Protein AF-A0A967F7F1-F1 (afdb_monomer_lite)

Radius of gyration: 15.41 Å; chains: 1; bounding box: 54×25×29 Å

Sequence (78 aa):
MIDLILESHGDRNYVRSIDENGIKIREKHYRGSLLITPDDIQPGWPPASMDELREDHLAAIFEYAPEVALLGTGPDHA

Structure (mmCIF, N/CA/C/O backbone):
data_AF-A0A967F7F1-F1
#
_entry.id   AF-A0A967F7F1-F1
#
loop_
_atom_site.group_PDB
_atom_site.id
_atom_site.type_symbol
_atom_site.label_atom_id
_atom_site.label_alt_id
_atom_site.label_comp_id
_atom_site.label_asym_id
_atom_site.label_entity_id
_atom_site.label_seq_id
_atom_site.pdbx_PDB_ins_code
_atom_site.Cartn_x
_atom_site.Cartn_y
_atom_site.Cartn_z
_atom_s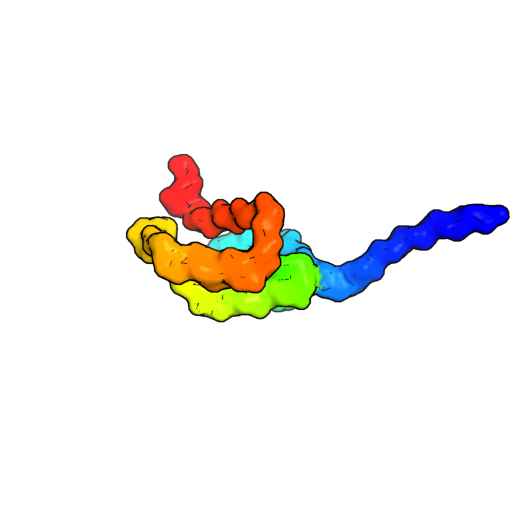ite.occupancy
_atom_site.B_iso_or_equiv
_atom_site.auth_seq_id
_atom_site.auth_comp_id
_atom_site.auth_asym_id
_atom_site.auth_atom_id
_atom_site.pdbx_PDB_model_num
ATOM 1 N N . MET A 1 1 ? 41.798 -1.732 -9.689 1.00 45.72 1 MET A N 1
ATOM 2 C CA . MET A 1 1 ? 41.068 -0.985 -8.649 1.00 45.72 1 MET A CA 1
ATOM 3 C C . MET A 1 1 ? 39.605 -1.274 -8.913 1.00 45.72 1 MET A C 1
ATOM 5 O O . MET A 1 1 ? 39.158 -0.975 -10.008 1.00 45.72 1 MET A O 1
ATOM 9 N N . ILE A 1 2 ? 38.948 -2.035 -8.038 1.00 49.28 2 ILE A N 1
ATOM 10 C CA . ILE A 1 2 ? 37.520 -2.346 -8.176 1.00 49.28 2 ILE A CA 1
ATOM 11 C C . ILE A 1 2 ? 36.803 -1.261 -7.392 1.00 49.28 2 ILE A C 1
ATOM 13 O O . ILE A 1 2 ? 36.969 -1.187 -6.175 1.00 49.28 2 ILE A O 1
ATOM 17 N N . ASP A 1 3 ? 36.076 -0.404 -8.096 1.00 50.47 3 ASP A N 1
ATOM 18 C CA . ASP A 1 3 ? 35.191 0.551 -7.451 1.00 50.47 3 ASP A CA 1
ATOM 19 C C . ASP A 1 3 ? 34.008 -0.227 -6.873 1.00 50.47 3 ASP A C 1
ATOM 21 O O . ASP A 1 3 ? 33.191 -0.794 -7.599 1.00 50.47 3 ASP A O 1
ATOM 25 N N . LEU A 1 4 ? 33.949 -0.303 -5.542 1.00 55.16 4 LEU A N 1
ATOM 26 C CA . LEU A 1 4 ? 32.787 -0.809 -4.823 1.00 55.16 4 LEU A CA 1
ATOM 27 C C . LEU A 1 4 ? 31.767 0.335 -4.744 1.00 55.16 4 LEU A C 1
ATOM 29 O O . LEU A 1 4 ? 31.676 1.050 -3.747 1.00 55.16 4 LEU A O 1
ATOM 33 N N . ILE A 1 5 ? 31.050 0.558 -5.843 1.00 62.78 5 ILE A N 1
ATOM 34 C CA . ILE A 1 5 ? 29.953 1.523 -5.885 1.00 62.78 5 ILE A CA 1
ATOM 35 C C . ILE A 1 5 ? 28.729 0.817 -5.311 1.00 62.78 5 ILE A C 1
ATOM 37 O O . ILE A 1 5 ? 28.214 -0.131 -5.902 1.00 62.78 5 ILE A O 1
ATOM 41 N N . LEU A 1 6 ? 28.262 1.266 -4.145 1.00 58.38 6 LEU A N 1
ATOM 42 C CA . LEU A 1 6 ? 26.908 0.952 -3.713 1.00 58.38 6 LEU A CA 1
ATOM 43 C C . LEU A 1 6 ? 25.975 1.670 -4.690 1.00 58.38 6 LEU A C 1
ATOM 45 O O . LEU A 1 6 ? 25.771 2.878 -4.567 1.00 58.38 6 LEU A O 1
ATOM 49 N N . GLU A 1 7 ? 25.441 0.952 -5.677 1.00 55.00 7 GLU A N 1
ATOM 50 C CA . GLU A 1 7 ? 24.318 1.442 -6.470 1.00 55.00 7 GLU A CA 1
ATOM 51 C C . G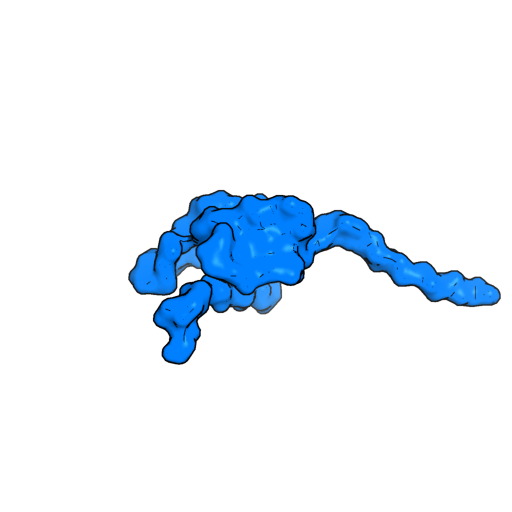LU A 1 7 ? 23.121 1.586 -5.527 1.00 55.00 7 GLU A C 1
ATOM 53 O O . GLU A 1 7 ? 22.317 0.672 -5.339 1.00 55.00 7 GLU A O 1
ATOM 58 N N . SER A 1 8 ? 23.006 2.739 -4.864 1.00 55.09 8 SER A N 1
ATOM 59 C CA . SER A 1 8 ? 21.734 3.111 -4.275 1.00 55.09 8 SER A CA 1
ATOM 60 C C . SER A 1 8 ? 20.813 3.373 -5.459 1.00 55.09 8 SER A C 1
ATOM 62 O O . SER A 1 8 ? 20.880 4.440 -6.070 1.00 55.09 8 SER A O 1
ATOM 64 N N . HIS A 1 9 ? 19.998 2.388 -5.829 1.00 51.12 9 HIS A N 1
ATOM 65 C CA . HIS A 1 9 ? 18.843 2.601 -6.692 1.00 51.12 9 HIS A CA 1
ATOM 66 C C . HIS A 1 9 ? 17.946 3.637 -5.990 1.00 51.12 9 HIS A C 1
ATOM 68 O O . HIS A 1 9 ? 17.088 3.283 -5.183 1.00 51.12 9 HIS A O 1
ATOM 74 N N . GLY A 1 10 ? 18.227 4.927 -6.216 1.00 57.19 10 GLY A N 1
ATOM 75 C CA . GLY A 1 10 ? 17.710 6.064 -5.442 1.00 57.19 10 GLY A CA 1
ATOM 76 C C . GLY A 1 10 ? 16.187 6.194 -5.462 1.00 57.19 10 GLY A C 1
ATOM 77 O O . GLY A 1 10 ? 15.602 6.870 -4.610 1.00 57.19 10 GLY A O 1
ATOM 78 N N . ASP A 1 11 ? 15.532 5.455 -6.353 1.00 72.75 11 ASP A N 1
ATOM 79 C CA . ASP A 1 11 ? 14.099 5.532 -6.594 1.00 72.75 11 ASP A CA 1
ATOM 80 C C . ASP A 1 11 ? 13.266 4.391 -5.991 1.00 72.75 11 ASP A C 1
ATOM 82 O O . ASP A 1 11 ? 12.043 4.440 -6.078 1.00 72.75 11 ASP A O 1
ATOM 86 N N . ARG A 1 12 ? 13.842 3.524 -5.139 1.00 86.69 12 ARG A N 1
ATOM 87 C CA . ARG A 1 12 ? 13.030 2.538 -4.394 1.00 86.69 12 ARG A CA 1
ATOM 88 C C . ARG A 1 12 ? 12.268 3.075 -3.179 1.00 86.69 12 ARG A C 1
ATOM 90 O O . ARG A 1 12 ? 12.830 3.743 -2.314 1.00 86.69 12 ARG A O 1
ATOM 97 N N . ASN A 1 13 ? 10.992 2.731 -3.065 1.00 92.06 13 ASN A N 1
ATOM 98 C CA . ASN A 1 13 ? 10.156 3.027 -1.909 1.00 92.06 13 ASN A CA 1
ATOM 99 C C . ASN A 1 13 ? 10.603 2.223 -0.686 1.00 92.06 13 ASN A C 1
ATOM 101 O O . ASN A 1 13 ? 10.792 1.010 -0.745 1.00 92.06 13 ASN A O 1
ATOM 105 N N . TYR A 1 14 ? 10.739 2.910 0.447 1.00 91.75 14 TYR A N 1
ATOM 106 C CA . TYR A 1 14 ? 11.029 2.297 1.737 1.00 91.75 14 TYR A CA 1
ATOM 107 C C . TYR A 1 14 ? 10.196 2.957 2.834 1.00 91.75 14 TYR A C 1
ATOM 109 O O . TYR A 1 14 ? 10.033 4.185 2.882 1.00 91.75 14 TYR A O 1
ATOM 117 N N . VAL A 1 15 ? 9.669 2.119 3.723 1.00 93.50 15 VAL A N 1
ATOM 118 C CA . VAL A 1 15 ? 8.928 2.550 4.906 1.00 93.50 15 VAL A CA 1
ATOM 119 C C . VAL A 1 15 ? 9.922 3.112 5.922 1.00 93.50 15 VAL A C 1
ATOM 121 O O . VAL A 1 15 ? 10.868 2.432 6.314 1.00 93.50 15 VAL A O 1
ATOM 124 N N . ARG A 1 16 ? 9.729 4.369 6.334 1.00 94.75 16 ARG A N 1
ATOM 125 C CA . ARG A 1 16 ? 10.534 5.034 7.372 1.00 94.75 16 ARG A CA 1
ATOM 126 C C . ARG A 1 16 ? 9.952 4.850 8.768 1.00 94.75 16 ARG A C 1
ATOM 128 O O . ARG A 1 16 ? 10.711 4.716 9.721 1.00 94.75 16 ARG A O 1
ATOM 135 N N . SER A 1 17 ? 8.629 4.894 8.890 1.00 94.00 17 SER A N 1
ATOM 136 C CA . SER A 1 17 ? 7.928 4.689 10.157 1.00 94.00 17 SER A CA 1
ATOM 137 C C . SER A 1 17 ? 6.497 4.222 9.924 1.00 94.00 17 SER A C 1
ATOM 139 O O . SER A 1 17 ? 5.904 4.483 8.872 1.00 94.00 17 SER A O 1
ATOM 141 N N . ILE A 1 18 ? 5.964 3.536 10.930 1.00 92.00 18 ILE A N 1
ATOM 142 C CA . ILE A 1 18 ? 4.554 3.181 11.067 1.00 92.00 18 ILE A CA 1
ATOM 143 C C . ILE A 1 18 ? 4.163 3.596 12.483 1.00 92.00 18 ILE A C 1
ATOM 145 O O . ILE A 1 18 ? 4.802 3.163 13.442 1.00 92.00 18 ILE A O 1
ATOM 149 N N . ASP A 1 19 ? 3.168 4.466 12.603 1.00 90.19 19 ASP A N 1
ATOM 150 C CA . ASP A 1 19 ? 2.675 4.980 13.880 1.00 90.19 19 ASP A CA 1
ATOM 151 C C . ASP A 1 19 ? 1.164 5.257 13.813 1.00 90.19 19 ASP A C 1
ATOM 153 O O . ASP A 1 19 ? 0.510 4.987 12.804 1.00 90.19 19 ASP A O 1
ATOM 157 N N . GLU A 1 20 ? 0.591 5.784 14.896 1.00 87.94 20 GLU A N 1
ATOM 158 C CA . GLU A 1 20 ? -0.844 6.087 15.010 1.00 87.94 20 GLU A CA 1
ATOM 159 C C . GLU A 1 20 ? -1.366 7.052 13.927 1.00 87.94 20 GLU A C 1
ATOM 161 O O . GLU A 1 20 ? -2.562 7.084 13.636 1.00 87.94 20 GLU A O 1
ATOM 166 N N . ASN A 1 21 ? -0.484 7.832 13.296 1.00 87.62 21 ASN A N 1
ATOM 167 C CA . ASN A 1 21 ? -0.845 8.780 12.247 1.00 87.62 21 ASN A CA 1
ATOM 168 C C . ASN A 1 21 ? -0.799 8.178 10.839 1.00 87.62 21 ASN A C 1
ATOM 170 O O . ASN A 1 21 ? -1.207 8.873 9.898 1.00 87.62 21 ASN A O 1
ATOM 174 N N . GLY A 1 22 ? -0.330 6.933 10.694 1.00 91.12 22 GLY A N 1
ATOM 175 C CA . GLY A 1 22 ? -0.254 6.194 9.437 1.00 91.12 22 GLY A CA 1
ATOM 176 C C . GLY A 1 22 ? 1.155 5.700 9.103 1.00 91.12 22 GLY A C 1
ATOM 177 O O . GLY A 1 22 ? 1.975 5.419 9.977 1.00 91.12 22 GLY A O 1
ATOM 178 N N . ILE A 1 23 ? 1.430 5.577 7.804 1.00 94.31 23 ILE A N 1
ATOM 179 C CA . ILE A 1 23 ? 2.697 5.053 7.284 1.00 94.31 23 ILE A CA 1
ATOM 180 C C . ILE A 1 23 ? 3.463 6.185 6.607 1.00 94.31 23 ILE A C 1
ATOM 182 O O . ILE A 1 23 ? 2.933 6.891 5.740 1.00 94.31 23 ILE A O 1
ATOM 186 N N . LYS A 1 24 ? 4.737 6.344 6.969 1.00 96.38 24 LYS A N 1
ATOM 187 C CA . LYS A 1 24 ? 5.652 7.269 6.302 1.00 96.38 24 LYS A CA 1
ATOM 188 C C . LYS A 1 24 ? 6.525 6.510 5.314 1.00 96.38 24 LYS A C 1
ATOM 190 O O . LYS A 1 24 ? 7.343 5.683 5.714 1.00 96.38 24 LYS A O 1
ATOM 195 N N . ILE A 1 25 ? 6.394 6.834 4.03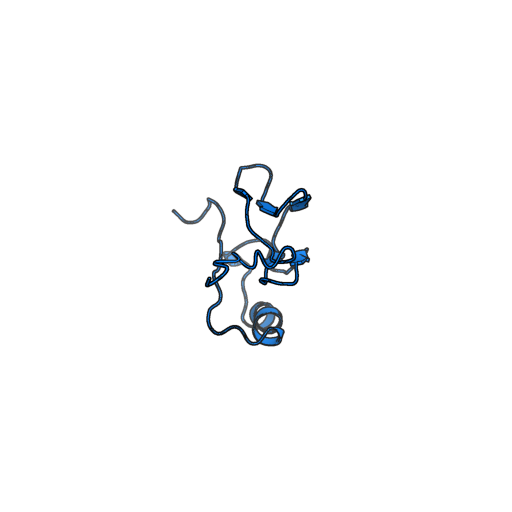2 1.00 94.88 25 ILE A N 1
ATOM 196 C CA . ILE A 1 25 ? 7.210 6.268 2.953 1.00 94.88 25 ILE A CA 1
ATOM 197 C C . ILE A 1 25 ? 8.034 7.408 2.375 1.00 94.88 25 ILE A C 1
ATOM 199 O O . ILE A 1 25 ? 7.482 8.408 1.906 1.00 94.88 25 ILE A O 1
ATOM 203 N N . ARG A 1 26 ? 9.362 7.280 2.451 1.00 91.75 26 ARG A N 1
ATOM 204 C CA . ARG A 1 26 ? 10.293 8.378 2.147 1.00 91.75 26 ARG A CA 1
ATOM 205 C C . ARG A 1 26 ? 9.924 9.661 2.924 1.00 91.75 26 ARG A C 1
ATOM 207 O O . ARG A 1 26 ? 9.962 9.679 4.158 1.00 91.75 26 ARG A O 1
ATOM 214 N N . GLU A 1 27 ? 9.588 10.754 2.245 1.00 92.38 27 GLU A N 1
ATOM 215 C CA . GLU A 1 27 ? 9.186 12.034 2.842 1.00 92.38 27 GLU A CA 1
ATOM 216 C C . GLU A 1 27 ? 7.661 12.192 2.997 1.00 92.38 27 GLU A C 1
ATOM 218 O O . GLU A 1 27 ? 7.222 13.146 3.644 1.00 92.38 27 GLU A O 1
ATOM 223 N N . LYS A 1 28 ? 6.845 11.275 2.456 1.00 94.88 28 LYS A N 1
ATOM 224 C CA . LYS A 1 28 ? 5.381 11.419 2.399 1.00 94.88 28 LYS A CA 1
ATOM 225 C C . LYS A 1 28 ? 4.663 10.530 3.416 1.00 94.88 28 LYS A C 1
ATOM 227 O O . LYS A 1 28 ? 5.054 9.391 3.658 1.00 94.88 28 LYS A O 1
ATOM 232 N N . HIS A 1 29 ? 3.592 11.073 3.993 1.00 96.44 29 HIS A N 1
ATOM 233 C CA . HIS A 1 29 ? 2.703 10.355 4.905 1.00 96.44 29 HIS A CA 1
ATOM 234 C C . HIS A 1 29 ? 1.458 9.876 4.163 1.00 96.44 29 HIS A C 1
ATOM 236 O O . HIS A 1 29 ? 0.874 10.623 3.372 1.00 96.44 29 HIS A O 1
ATOM 242 N N . TYR A 1 30 ? 1.058 8.645 4.455 1.00 96.12 30 TYR A N 1
ATOM 243 C CA . TYR A 1 30 ? -0.124 7.996 3.909 1.00 96.12 30 TYR A CA 1
ATOM 244 C C . TYR A 1 30 ? -1.029 7.529 5.046 1.00 96.12 30 TYR A C 1
ATOM 246 O O . TYR A 1 30 ? -0.555 7.107 6.103 1.00 96.12 30 TYR A O 1
ATOM 254 N N . ARG A 1 31 ? -2.340 7.623 4.816 1.00 93.88 31 ARG A N 1
ATOM 255 C CA . ARG A 1 31 ? -3.390 7.182 5.737 1.00 93.88 31 ARG A CA 1
ATOM 256 C C . ARG A 1 31 ? -4.352 6.252 5.016 1.00 93.88 31 ARG A C 1
ATOM 258 O O . ARG A 1 31 ? -4.605 6.441 3.827 1.00 93.88 31 ARG A O 1
ATOM 265 N N . GLY A 1 32 ? -4.905 5.309 5.773 1.00 92.69 32 GLY A N 1
ATOM 266 C CA . GLY A 1 32 ? -5.715 4.224 5.233 1.00 92.69 32 GLY A CA 1
ATOM 267 C C . GLY A 1 32 ? -4.871 3.183 4.501 1.00 92.69 32 GLY A C 1
ATOM 268 O O . GLY A 1 32 ? -3.640 3.234 4.508 1.00 92.69 32 GLY A O 1
ATOM 269 N N . SER A 1 33 ? -5.563 2.243 3.877 1.00 94.19 33 SER A N 1
ATOM 270 C CA . SER A 1 33 ? -4.963 1.137 3.143 1.00 94.19 33 SER A CA 1
ATOM 271 C C . SER A 1 33 ? -4.333 1.584 1.823 1.00 94.19 33 SER 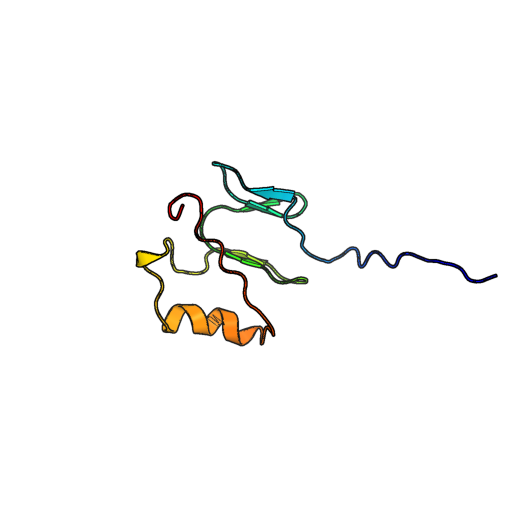A C 1
ATOM 273 O O . SER A 1 33 ? -4.816 2.490 1.130 1.00 94.19 33 SER A O 1
ATOM 275 N N . LEU A 1 34 ? -3.214 0.953 1.481 1.00 95.75 34 LEU A N 1
ATOM 276 C CA . LEU A 1 34 ? -2.428 1.246 0.289 1.00 95.75 34 LEU A CA 1
ATOM 277 C C . LEU A 1 34 ? -1.634 0.021 -0.157 1.00 95.75 34 LEU A C 1
ATOM 279 O O . LEU A 1 34 ? -1.277 -0.823 0.664 1.00 95.75 34 LEU A O 1
ATOM 283 N N . LEU A 1 35 ? -1.301 -0.014 -1.444 1.00 96.00 35 LEU A N 1
ATOM 284 C CA . LEU A 1 35 ? -0.320 -0.941 -1.996 1.00 96.00 35 LEU A CA 1
ATOM 285 C C . LEU A 1 35 ? 1.028 -0.237 -2.127 1.00 96.00 35 LEU A C 1
ATOM 287 O O . LEU A 1 35 ? 1.105 0.934 -2.510 1.00 96.00 35 LEU A O 1
ATOM 291 N N . ILE A 1 36 ? 2.090 -0.961 -1.785 1.00 95.31 36 ILE A N 1
ATOM 292 C CA . ILE A 1 36 ? 3.467 -0.481 -1.859 1.00 95.31 36 ILE A CA 1
ATOM 293 C C . ILE A 1 36 ? 4.272 -1.523 -2.624 1.00 95.31 36 ILE A C 1
ATOM 295 O O . ILE A 1 36 ? 4.353 -2.678 -2.205 1.00 95.31 36 ILE A O 1
ATOM 299 N N . THR A 1 37 ? 4.901 -1.102 -3.712 1.00 94.00 37 THR A N 1
ATOM 300 C CA . THR A 1 37 ? 5.926 -1.877 -4.413 1.00 94.00 37 THR A CA 1
ATOM 301 C C . THR A 1 37 ? 7.261 -1.134 -4.326 1.00 94.00 37 THR A C 1
ATOM 303 O O . THR A 1 37 ? 7.298 0.024 -3.887 1.00 94.00 37 THR A O 1
ATOM 306 N N . PRO A 1 38 ? 8.384 -1.762 -4.721 1.00 91.56 38 PRO A N 1
ATOM 307 C CA . PRO A 1 38 ? 9.663 -1.068 -4.772 1.00 91.56 38 PRO A CA 1
ATOM 308 C C . PRO A 1 38 ? 9.609 0.218 -5.598 1.00 91.56 38 PRO A C 1
ATOM 310 O O . PRO A 1 38 ? 10.263 1.175 -5.213 1.00 91.56 38 PRO A O 1
ATOM 313 N N . ASP A 1 39 ? 8.804 0.276 -6.657 1.00 91.19 39 ASP A N 1
ATOM 314 C CA . ASP A 1 39 ? 8.847 1.375 -7.628 1.00 91.19 39 ASP A CA 1
ATOM 315 C C . ASP A 1 39 ? 7.553 2.212 -7.670 1.00 91.19 39 ASP A C 1
ATOM 317 O O . ASP A 1 39 ? 7.552 3.311 -8.218 1.00 91.19 39 ASP A O 1
ATOM 321 N N . ASP A 1 40 ? 6.465 1.749 -7.043 1.00 92.50 40 ASP A N 1
ATOM 322 C CA . ASP A 1 40 ? 5.153 2.406 -7.067 1.00 92.50 40 ASP A CA 1
ATOM 323 C C . ASP A 1 40 ? 4.450 2.404 -5.696 1.00 92.50 40 ASP A C 1
ATOM 325 O O . ASP A 1 40 ? 4.701 1.556 -4.832 1.00 92.50 40 ASP A O 1
ATOM 329 N N . ILE A 1 41 ? 3.566 3.382 -5.489 1.00 94.75 41 ILE A N 1
ATOM 330 C CA . ILE A 1 41 ? 2.692 3.481 -4.316 1.00 94.75 41 ILE A CA 1
ATOM 331 C C . ILE A 1 41 ? 1.287 3.821 -4.801 1.00 94.75 41 ILE A C 1
ATOM 333 O O . ILE A 1 41 ? 1.066 4.914 -5.327 1.00 94.75 41 ILE A O 1
ATOM 337 N N . GLN A 1 42 ? 0.324 2.949 -4.503 1.00 95.25 42 GLN A N 1
ATOM 338 C CA . GLN A 1 42 ? -1.090 3.156 -4.811 1.00 95.25 42 GLN A CA 1
ATOM 339 C C . GLN A 1 42 ? -1.905 3.344 -3.518 1.00 95.25 42 GLN A C 1
ATOM 341 O O . GLN A 1 42 ? -2.240 2.367 -2.842 1.00 95.25 42 GLN A O 1
ATOM 346 N N . PRO A 1 43 ? -2.243 4.593 -3.140 1.00 95.25 43 PRO A N 1
ATOM 347 C CA . PRO A 1 43 ? -3.118 4.876 -2.005 1.00 95.25 43 PRO A CA 1
ATOM 348 C C . PRO A 1 43 ? -4.577 4.511 -2.290 1.00 95.25 43 PRO A C 1
ATOM 350 O O . PRO A 1 43 ? -5.012 4.529 -3.440 1.00 95.25 43 PRO A O 1
ATOM 353 N N . GLY A 1 44 ? -5.358 4.289 -1.230 1.00 93.88 44 GLY A N 1
ATOM 354 C CA . GLY A 1 44 ? -6.803 4.079 -1.347 1.00 93.88 44 GLY A CA 1
ATOM 355 C C . GLY A 1 44 ? -7.174 2.692 -1.864 1.00 93.88 44 GLY A C 1
ATOM 356 O O . GLY A 1 44 ? -8.238 2.528 -2.455 1.00 93.88 44 GLY A O 1
ATOM 357 N N . TRP A 1 45 ? -6.302 1.706 -1.656 1.00 95.00 45 TRP A N 1
ATOM 358 C CA . TRP A 1 45 ? -6.625 0.309 -1.916 1.00 95.00 45 TRP A CA 1
ATOM 359 C C . TRP A 1 45 ? -7.688 -0.155 -0.906 1.00 95.00 45 TRP A C 1
ATOM 361 O O . TRP A 1 45 ? -7.414 -0.105 0.290 1.00 95.00 45 TRP A O 1
ATOM 371 N N . PRO A 1 46 ? -8.898 -0.565 -1.327 1.00 92.44 46 PRO A N 1
ATOM 372 C CA . PRO A 1 46 ? -9.823 -1.254 -0.432 1.00 92.44 46 PRO A CA 1
ATOM 373 C C . PRO A 1 46 ? -9.254 -2.649 -0.130 1.00 92.44 46 PRO A C 1
ATOM 375 O O . PRO A 1 46 ? -8.694 -3.268 -1.036 1.00 92.44 46 PRO A O 1
ATOM 378 N N . PRO A 1 47 ? -9.384 -3.190 1.089 1.00 92.50 47 PRO A N 1
ATOM 379 C CA . PRO A 1 47 ? -10.321 -2.835 2.165 1.00 92.50 47 PRO A CA 1
ATOM 380 C C . PRO A 1 47 ? -9.788 -1.818 3.188 1.00 92.50 47 PRO A C 1
ATOM 382 O O . PRO A 1 47 ? -8.581 -1.611 3.279 1.00 92.50 47 PRO A O 1
ATOM 385 N N . ALA A 1 48 ? -10.663 -1.228 4.016 1.00 90.06 48 ALA A N 1
ATOM 386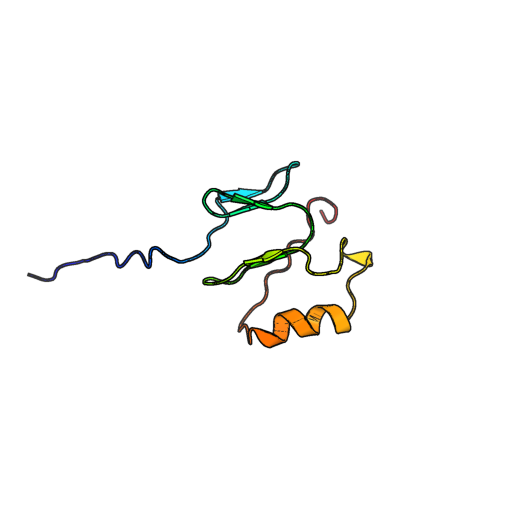 C CA . ALA A 1 48 ? -10.238 -0.327 5.099 1.00 90.06 48 ALA A CA 1
ATOM 387 C C . ALA A 1 48 ? -9.807 -1.065 6.384 1.00 90.06 48 ALA A C 1
ATOM 389 O O . ALA A 1 48 ? -9.114 -0.483 7.218 1.00 90.06 48 ALA A O 1
ATOM 390 N N . SER A 1 49 ? -10.201 -2.331 6.540 1.00 88.88 49 SER A N 1
ATOM 391 C CA . SER A 1 49 ? -9.862 -3.194 7.676 1.00 88.88 49 SER A CA 1
ATOM 392 C C . SER A 1 49 ? -9.662 -4.646 7.231 1.00 88.88 49 SER A C 1
ATOM 394 O O . SER A 1 49 ? -10.023 -5.025 6.114 1.00 88.88 49 SER A O 1
ATOM 396 N N . MET A 1 50 ? -9.091 -5.477 8.108 1.00 88.69 50 MET A N 1
ATOM 397 C CA . MET A 1 50 ? -8.875 -6.895 7.807 1.00 88.69 50 MET A CA 1
ATOM 398 C C . MET A 1 50 ? -10.196 -7.659 7.617 1.00 88.69 50 MET A C 1
ATOM 400 O O . MET A 1 50 ? -10.290 -8.504 6.731 1.00 88.69 50 MET A O 1
ATOM 404 N N . ASP A 1 51 ? -11.233 -7.317 8.385 1.00 90.50 51 ASP A N 1
ATOM 405 C CA . ASP A 1 51 ? -12.552 -7.966 8.316 1.00 90.50 51 ASP A CA 1
ATOM 406 C C . ASP A 1 51 ? -13.284 -7.698 6.991 1.00 90.50 51 ASP A C 1
ATOM 408 O O . ASP A 1 51 ? -14.159 -8.458 6.574 1.00 90.50 51 ASP A O 1
ATOM 412 N N . GLU A 1 52 ? -12.923 -6.612 6.308 1.00 92.88 52 GLU A N 1
ATOM 413 C CA . GLU A 1 52 ? -13.454 -6.237 4.999 1.00 92.88 52 GLU A CA 1
ATOM 414 C C . GLU A 1 52 ? -12.679 -6.872 3.833 1.00 92.88 52 GLU A C 1
ATOM 416 O O . GLU A 1 52 ? -13.077 -6.715 2.673 1.00 92.88 52 GLU A O 1
ATOM 421 N N . LEU A 1 53 ? -11.566 -7.569 4.090 1.00 92.75 53 LEU A N 1
ATOM 422 C CA . LEU A 1 53 ? -10.760 -8.176 3.036 1.00 92.75 53 LEU A CA 1
ATOM 423 C C . LEU A 1 53 ? -11.531 -9.308 2.346 1.00 92.75 53 LEU A C 1
ATOM 425 O O . LEU A 1 53 ? -12.020 -10.246 2.973 1.00 92.75 53 LEU A O 1
ATOM 429 N N . ARG A 1 54 ? -11.624 -9.223 1.018 1.00 94.19 54 ARG A N 1
ATOM 430 C CA . ARG A 1 54 ? -12.298 -10.198 0.154 1.00 94.19 54 ARG A CA 1
ATOM 431 C C . ARG A 1 54 ? -11.369 -10.586 -0.983 1.00 94.19 54 ARG A C 1
ATOM 433 O O . ARG A 1 54 ? -10.469 -9.824 -1.327 1.00 94.19 54 ARG A O 1
ATOM 440 N N . GLU A 1 55 ? -11.625 -11.739 -1.590 1.00 93.00 55 GLU A N 1
ATOM 441 C CA . GLU A 1 55 ? -10.840 -12.253 -2.720 1.00 93.00 55 GLU A CA 1
ATOM 442 C C . GLU A 1 55 ? -10.717 -11.227 -3.858 1.00 93.00 55 GLU A C 1
ATOM 444 O O . GLU A 1 55 ? -9.625 -11.029 -4.384 1.00 93.00 55 GLU A O 1
ATOM 449 N N . ASP A 1 56 ? -11.788 -10.484 -4.154 1.00 94.12 56 ASP A N 1
ATOM 450 C CA . ASP A 1 56 ? -11.788 -9.446 -5.195 1.00 94.12 56 ASP A CA 1
ATOM 451 C C . ASP A 1 56 ? -10.783 -8.313 -4.918 1.00 94.12 56 ASP A C 1
ATOM 453 O O . ASP A 1 56 ? -10.215 -7.742 -5.848 1.00 94.12 56 ASP A O 1
ATOM 457 N N . HIS A 1 57 ? -10.507 -7.999 -3.647 1.00 93.94 57 HIS A N 1
ATOM 458 C CA . HIS A 1 57 ? -9.518 -6.980 -3.278 1.00 93.94 57 HIS A CA 1
ATOM 459 C C . HIS A 1 57 ? -8.078 -7.441 -3.547 1.00 93.94 57 HIS A C 1
ATOM 461 O O . HIS A 1 57 ? -7.191 -6.608 -3.755 1.00 93.94 57 HIS A O 1
ATOM 467 N N . LEU A 1 58 ? -7.839 -8.757 -3.584 1.00 92.81 58 LEU A N 1
ATOM 468 C CA . LEU A 1 58 ? -6.527 -9.334 -3.888 1.00 92.81 58 LEU A CA 1
ATOM 469 C C . LEU A 1 58 ? -6.182 -9.231 -5.378 1.00 92.81 58 LEU A C 1
ATOM 471 O O . LEU A 1 58 ? -5.003 -9.259 -5.723 1.00 92.81 58 LEU A O 1
ATOM 475 N N . ALA A 1 59 ? -7.176 -9.059 -6.257 1.00 93.06 59 ALA A N 1
ATOM 476 C CA . ALA A 1 59 ? -6.954 -8.922 -7.696 1.00 93.06 59 ALA A CA 1
ATOM 477 C C . ALA A 1 59 ? -5.960 -7.793 -8.019 1.00 93.06 59 ALA A C 1
ATOM 479 O O . ALA A 1 59 ? -5.024 -8.006 -8.784 1.00 93.06 59 ALA A O 1
ATOM 480 N N . ALA A 1 60 ? -6.090 -6.645 -7.342 1.00 91.94 60 ALA A N 1
ATOM 481 C CA . ALA A 1 60 ? -5.182 -5.506 -7.491 1.00 91.94 60 ALA A CA 1
ATOM 482 C C . ALA A 1 60 ? -3.734 -5.824 -7.072 1.00 91.94 60 ALA A C 1
ATOM 484 O O . ALA A 1 60 ? -2.795 -5.253 -7.613 1.00 91.94 60 ALA A O 1
ATOM 485 N N . ILE A 1 61 ? -3.528 -6.752 -6.131 1.00 94.06 61 ILE A N 1
ATOM 486 C CA . ILE A 1 61 ? -2.185 -7.202 -5.734 1.00 94.06 61 ILE A CA 1
ATOM 487 C C . ILE A 1 61 ? -1.575 -8.057 -6.851 1.00 94.06 61 ILE A C 1
ATOM 489 O O . ILE A 1 61 ? -0.398 -7.908 -7.176 1.00 94.06 61 ILE A O 1
ATOM 493 N N . PHE A 1 62 ? -2.372 -8.942 -7.457 1.00 92.81 62 PHE A N 1
ATOM 494 C CA . PHE A 1 62 ? -1.905 -9.847 -8.508 1.00 92.81 62 PHE A CA 1
ATOM 495 C C . PHE A 1 62 ? -1.545 -9.134 -9.815 1.00 92.81 62 PHE A C 1
ATOM 497 O O . PHE A 1 62 ? -0.704 -9.646 -10.554 1.00 92.81 62 PHE A O 1
ATOM 504 N N . GLU A 1 63 ? -2.097 -7.947 -10.081 1.00 93.38 63 GLU A N 1
ATOM 505 C CA . GLU A 1 63 ? -1.695 -7.107 -11.223 1.00 93.38 63 GLU A CA 1
ATOM 506 C C . GLU A 1 63 ? -0.206 -6.727 -11.189 1.00 93.38 63 GLU A C 1
ATOM 508 O O . GLU A 1 63 ? 0.418 -6.583 -12.240 1.00 93.38 63 GLU A O 1
ATOM 513 N N . TYR A 1 64 ? 0.393 -6.647 -9.997 1.00 92.94 64 TYR A N 1
ATOM 514 C CA . TYR A 1 64 ? 1.825 -6.391 -9.822 1.00 92.94 64 TYR A CA 1
ATOM 515 C C . TYR A 1 64 ? 2.700 -7.651 -9.934 1.00 92.94 64 TYR A C 1
ATOM 517 O O . TYR A 1 64 ? 3.922 -7.548 -9.834 1.00 92.94 64 TYR A O 1
ATOM 525 N N . ALA A 1 65 ? 2.096 -8.833 -10.111 1.00 94.12 65 ALA A N 1
ATOM 526 C CA . ALA A 1 65 ? 2.767 -10.135 -10.176 1.00 94.12 65 ALA A CA 1
ATOM 527 C C . ALA A 1 65 ? 3.874 -10.348 -9.109 1.00 94.12 65 ALA A C 1
ATOM 529 O O . ALA A 1 65 ? 4.999 -10.721 -9.458 1.00 94.12 65 ALA A O 1
ATOM 530 N N . PRO A 1 66 ? 3.603 -10.109 -7.810 1.00 94.44 66 PRO A N 1
ATOM 531 C CA . PRO A 1 66 ? 4.624 -10.240 -6.779 1.00 94.44 66 PRO A CA 1
ATOM 532 C C . PRO A 1 66 ? 4.969 -11.710 -6.504 1.00 94.44 66 PRO A C 1
ATOM 534 O O . PRO A 1 66 ? 4.093 -12.573 -6.474 1.00 94.44 66 PRO A O 1
ATOM 537 N N . GLU A 1 67 ? 6.238 -11.988 -6.197 1.00 96.44 67 GLU A N 1
ATOM 538 C CA . GLU A 1 67 ? 6.657 -13.297 -5.664 1.00 96.44 67 GLU A CA 1
ATOM 539 C C . GLU A 1 67 ? 6.157 -13.512 -4.226 1.00 96.44 67 GLU A C 1
ATOM 541 O O . GLU A 1 67 ? 5.875 -14.634 -3.808 1.00 96.44 67 GLU A O 1
ATOM 546 N N . VAL A 1 68 ? 6.044 -12.422 -3.461 1.00 94.19 68 VAL A N 1
ATOM 547 C CA . VAL A 1 68 ? 5.538 -12.403 -2.089 1.00 94.19 68 VAL A CA 1
ATOM 548 C C . VAL A 1 68 ? 4.803 -11.092 -1.828 1.00 94.19 68 VAL A C 1
ATOM 550 O O . VAL A 1 68 ? 5.286 -10.018 -2.184 1.00 94.19 68 VAL A O 1
ATOM 553 N N . ALA A 1 69 ? 3.645 -11.177 -1.176 1.00 93.56 69 ALA A N 1
ATOM 554 C CA . ALA A 1 69 ? 2.909 -10.022 -0.676 1.00 93.56 69 ALA A CA 1
ATOM 555 C C . ALA A 1 69 ? 2.964 -10.007 0.856 1.00 93.56 69 ALA A C 1
ATOM 557 O O . ALA A 1 69 ? 2.649 -11.003 1.507 1.00 93.56 69 ALA A O 1
ATOM 558 N N . LEU A 1 70 ? 3.366 -8.873 1.431 1.00 93.19 70 LEU A N 1
ATOM 559 C CA . LEU A 1 70 ? 3.319 -8.640 2.873 1.00 93.19 70 LEU A CA 1
ATOM 560 C C . LEU A 1 70 ? 2.051 -7.853 3.198 1.00 93.19 70 LEU A C 1
ATOM 562 O O . LEU A 1 70 ? 1.883 -6.732 2.723 1.00 93.19 70 LEU A O 1
ATOM 566 N N . LEU A 1 71 ? 1.175 -8.429 4.019 1.00 92.06 71 LEU A N 1
ATOM 567 C CA . LEU A 1 71 ? -0.044 -7.768 4.473 1.00 92.06 71 LEU A CA 1
ATOM 568 C C . LEU A 1 71 ? 0.169 -7.186 5.873 1.00 92.06 71 LEU A C 1
ATOM 570 O O . LEU A 1 71 ? 0.345 -7.925 6.839 1.00 92.06 71 LEU A O 1
ATOM 574 N N . GLY A 1 72 ? 0.152 -5.858 5.974 1.00 90.12 72 GLY A N 1
ATOM 575 C CA . GLY A 1 72 ? 0.128 -5.159 7.257 1.00 90.12 72 GLY A CA 1
ATOM 576 C C . GLY A 1 72 ? -1.310 -4.939 7.719 1.00 90.12 72 GLY A C 1
ATOM 577 O O . GLY A 1 72 ? -2.054 -4.223 7.059 1.00 90.12 72 GLY A O 1
ATOM 578 N N . THR A 1 73 ? -1.694 -5.518 8.855 1.00 88.81 73 THR A N 1
ATOM 579 C CA . THR A 1 73 ? -3.067 -5.461 9.401 1.00 88.81 73 THR A CA 1
ATOM 580 C C . THR A 1 73 ? -3.298 -4.315 10.388 1.00 88.81 73 THR A C 1
ATOM 582 O O . THR A 1 73 ? -4.367 -4.210 10.979 1.00 88.81 73 THR A O 1
ATOM 585 N N . GLY A 1 74 ? -2.299 -3.454 10.593 1.00 85.88 74 GLY A N 1
ATOM 586 C CA . GLY A 1 74 ? -2.343 -2.441 11.644 1.00 85.88 74 GLY A CA 1
ATOM 587 C C . GLY A 1 74 ? -2.274 -3.052 13.056 1.00 85.88 74 GLY A C 1
ATOM 588 O O . GLY A 1 74 ? -1.901 -4.216 13.208 1.00 85.88 74 GLY A O 1
ATOM 589 N N . PRO A 1 75 ? -2.585 -2.264 14.099 1.00 81.25 75 PRO A N 1
ATOM 590 C CA . PRO A 1 75 ? -2.453 -2.684 15.496 1.00 81.25 75 PRO A CA 1
ATOM 591 C C . PRO A 1 75 ? -3.544 -3.659 15.968 1.00 81.25 75 PRO A C 1
ATOM 593 O O . PRO A 1 75 ? -3.377 -4.280 17.013 1.00 81.25 75 PRO A O 1
ATOM 596 N N . ASP A 1 76 ? -4.638 -3.811 15.217 1.00 67.88 76 ASP A N 1
ATOM 597 C CA . ASP A 1 76 ? -5.847 -4.523 15.661 1.00 67.88 76 ASP A CA 1
ATOM 598 C C . ASP A 1 76 ? -5.745 -6.060 15.581 1.00 67.88 76 ASP A C 1
ATOM 600 O O . ASP A 1 76 ? -6.703 -6.763 15.898 1.00 67.88 76 ASP A O 1
ATOM 604 N N . HIS A 1 77 ? -4.600 -6.607 15.166 1.00 54.47 77 HIS A N 1
ATOM 605 C CA . HIS A 1 77 ? -4.310 -8.045 15.194 1.00 54.47 77 HIS A CA 1
ATOM 606 C C . HIS A 1 77 ? -2.967 -8.284 15.898 1.00 54.47 77 HIS A C 1
ATOM 608 O O . HIS A 1 77 ? -1.917 -8.357 15.255 1.00 54.47 77 HIS A O 1
ATOM 614 N N . ALA A 1 78 ? -3.021 -8.376 17.228 1.00 44.25 78 ALA A N 1
ATOM 615 C CA . ALA A 1 78 ? -1.935 -8.798 18.112 1.00 44.25 78 ALA A CA 1
ATOM 616 C C . ALA A 1 78 ? -2.361 -10.035 18.912 1.00 44.25 78 ALA A C 1
ATOM 618 O O . ALA A 1 78 ? -3.553 -10.104 19.292 1.00 44.25 78 ALA A O 1
#

pLDDT: mean 86.01, std 14.76, range [44.25, 96.44]

Foldseek 3Di:
DDPPDPPPP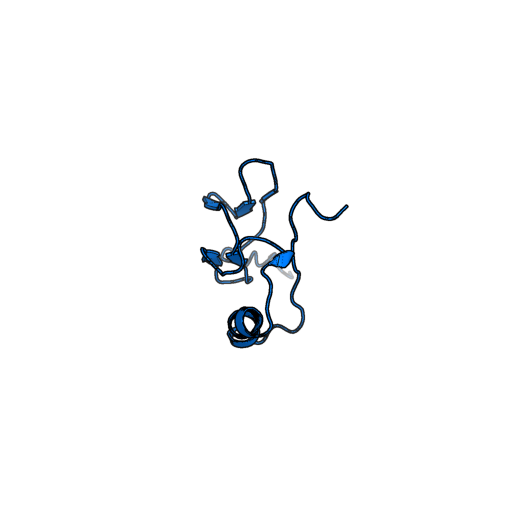VQFWDWPDQDPQGTDIPNDGADFDWDHDGHDIGHPQDDRAPVRDDPVSCVVVCVVVDPDDDDDRPPPPD

Secondary structure (DSSP, 8-state):
---------TT---EEEEETTEEEETTEEE-S-EEE-SS-EEE-PSPSSGGG--HHHHHHHHTT--S------GGG--